Protein AF-A0A760BX55-F1 (afdb_monomer)

pLDDT: mean 74.65, std 8.36, range [59.28, 85.56]

Mean predicted aligned error: 6.95 Å

Nearest PDB structures (foldseek):
  4qf3-assembly3_B  TM=4.894E-01  e=2.440E+00  Homo sapiens
  5vab-assembly1_A  TM=5.458E-01  e=4.242E+00  Glycine max
  3zvz-assembly1_B  TM=5.233E-01  e=3.920E+00  Homo sapiens
  5t8r-assembly4_D  TM=5.161E-01  e=5.817E+00  Homo sapiens

Foldseek 3Di:
DAAAPQPRDDDDPQQFDPPDDNVHGHGPQRVPDDPPDDDDPDDPSSGD

Solvent-accessible surface area (backbone atoms only — not comparable to full-atom values): 3104 Å² total; per-residue (Å²): 112,44,63,17,79,78,79,73,47,78,38,54,61,47,34,33,62,87,89,59,52,87,92,61,38,40,32,40,59,58,66,71,37,61,94,93,57,81,81,75,79,92,51,85,84,38,55,107

Structure (mmCIF, N/CA/C/O backbone):
data_AF-A0A760BX55-F1
#
_entry.id   AF-A0A760BX55-F1
#
loop_
_atom_site.group_PDB
_atom_site.id
_atom_site.type_symbol
_atom_site.label_atom_id
_atom_site.label_alt_id
_atom_site.label_comp_id
_atom_site.label_asym_id
_atom_site.label_entity_id
_atom_site.label_seq_id
_atom_site.pdbx_PDB_ins_code
_atom_site.Cartn_x
_atom_site.Cartn_y
_atom_site.Cartn_z
_atom_site.occupancy
_atom_site.B_iso_or_equiv
_atom_site.auth_seq_id
_atom_site.auth_comp_id
_atom_site.auth_asym_id
_atom_site.auth_atom_id
_atom_site.pdbx_PDB_model_num
ATOM 1 N N . M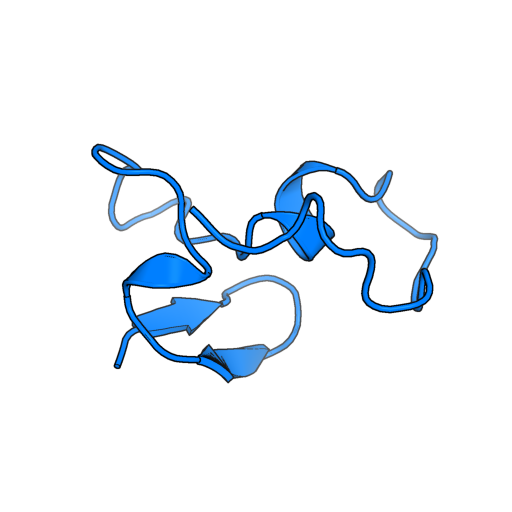ET A 1 1 ? -3.941 1.904 13.558 1.00 70.00 1 MET A N 1
ATOM 2 C CA . MET A 1 1 ? -3.218 0.718 13.045 1.00 70.00 1 MET A CA 1
ATOM 3 C C . MET A 1 1 ? -3.834 0.296 11.718 1.00 70.00 1 MET A C 1
ATOM 5 O O . MET A 1 1 ? -5.021 -0.000 11.676 1.00 70.00 1 MET A O 1
ATOM 9 N N . LYS A 1 2 ? -3.052 0.329 10.642 1.00 80.00 2 LYS A N 1
ATOM 10 C CA . LYS A 1 2 ? -3.420 -0.015 9.265 1.00 80.00 2 LYS A CA 1
ATOM 11 C C . LYS A 1 2 ? -2.484 -1.116 8.764 1.00 80.00 2 LYS A C 1
ATOM 13 O O . LYS A 1 2 ? -1.315 -1.162 9.151 1.00 80.00 2 LYS A O 1
ATOM 18 N N . HIS A 1 3 ? -2.995 -2.004 7.920 1.00 82.44 3 HIS A N 1
ATOM 19 C CA . HIS A 1 3 ? -2.218 -3.118 7.388 1.00 82.44 3 HIS A CA 1
ATOM 20 C C . HIS A 1 3 ? -1.711 -2.773 5.992 1.00 82.44 3 HIS A C 1
ATOM 22 O O . HIS A 1 3 ? -2.483 -2.413 5.106 1.00 82.44 3 HIS A O 1
ATOM 28 N N . CYS A 1 4 ? -0.403 -2.888 5.780 1.00 83.75 4 CYS A N 1
ATOM 29 C CA . CYS A 1 4 ? 0.162 -2.670 4.461 1.00 83.75 4 CYS A CA 1
ATOM 30 C C . CYS A 1 4 ? 0.000 -3.919 3.588 1.00 83.75 4 CYS A C 1
ATOM 32 O O . CYS A 1 4 ? 0.618 -4.946 3.858 1.00 83.75 4 CYS A O 1
ATOM 34 N N . TYR A 1 5 ? -0.728 -3.814 2.474 1.00 80.38 5 TYR A N 1
ATOM 35 C CA . TYR A 1 5 ? -0.909 -4.933 1.533 1.00 80.38 5 TYR A CA 1
ATOM 36 C C . TYR A 1 5 ? 0.374 -5.386 0.827 1.00 80.38 5 TYR A C 1
ATOM 38 O O . TYR A 1 5 ? 0.394 -6.450 0.219 1.00 80.38 5 TYR A O 1
ATOM 46 N N . ARG A 1 6 ? 1.442 -4.584 0.884 1.00 78.56 6 ARG A N 1
ATOM 47 C CA . ARG A 1 6 ? 2.698 -4.878 0.193 1.00 78.56 6 ARG A CA 1
ATOM 48 C C . ARG A 1 6 ? 3.728 -5.572 1.073 1.00 78.56 6 ARG A C 1
ATOM 50 O O . ARG A 1 6 ? 4.354 -6.522 0.626 1.00 78.56 6 ARG A O 1
ATOM 57 N N . CYS A 1 7 ? 3.923 -5.083 2.299 1.00 78.56 7 CYS A N 1
ATOM 58 C CA . CYS A 1 7 ? 4.882 -5.671 3.237 1.00 78.56 7 CYS A CA 1
ATOM 59 C C . CYS A 1 7 ? 4.235 -6.595 4.277 1.00 78.56 7 CYS A C 1
ATOM 61 O O . CYS A 1 7 ? 4.959 -7.269 4.997 1.00 78.56 7 CYS A O 1
ATOM 63 N N . GLY A 1 8 ? 2.901 -6.625 4.374 1.0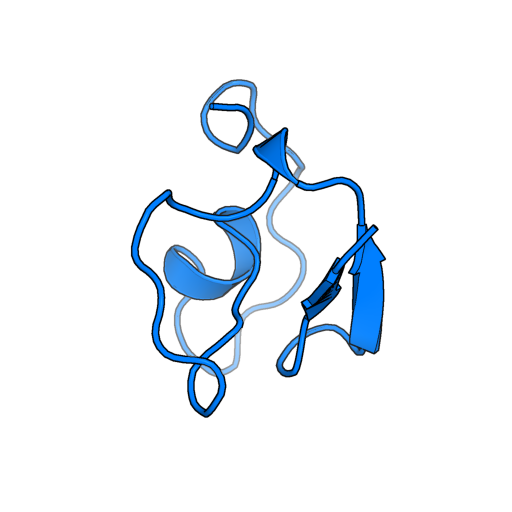0 81.31 8 GLY A N 1
ATOM 64 C CA . GLY A 1 8 ? 2.178 -7.463 5.334 1.00 81.31 8 GLY A CA 1
ATOM 65 C C . GLY A 1 8 ? 2.298 -7.005 6.791 1.00 81.31 8 GLY A C 1
ATOM 66 O O . GLY A 1 8 ? 1.851 -7.695 7.700 1.00 81.31 8 GLY A O 1
ATOM 67 N N . GLU A 1 9 ? 2.931 -5.858 7.043 1.00 83.81 9 GLU A N 1
ATOM 68 C CA . GLU A 1 9 ? 3.103 -5.352 8.400 1.00 83.81 9 GLU A CA 1
ATOM 69 C C . GLU A 1 9 ? 1.932 -4.453 8.804 1.00 83.81 9 GLU A C 1
ATOM 71 O O . GLU A 1 9 ? 1.544 -3.527 8.078 1.00 83.81 9 GLU A O 1
ATOM 76 N N . SER A 1 10 ? 1.430 -4.686 10.015 1.00 83.56 10 SER A N 1
ATOM 77 C CA . SER A 1 10 ? 0.545 -3.760 10.717 1.00 83.56 10 SER A CA 1
ATOM 78 C C . SER A 1 10 ? 1.363 -2.577 11.221 1.00 83.56 10 SER A C 1
ATOM 80 O O . SER A 1 10 ? 2.267 -2.727 12.041 1.00 83.56 10 SER A O 1
ATOM 82 N N . LYS A 1 11 ? 1.064 -1.388 10.708 1.00 84.06 11 LYS A N 1
ATOM 83 C CA . LYS A 1 11 ? 1.759 -0.139 11.026 1.00 84.06 11 LYS A CA 1
ATOM 84 C C . LYS A 1 11 ? 0.763 0.894 11.539 1.00 84.06 11 LYS A C 1
ATOM 86 O O . LYS A 1 11 ? -0.452 0.720 11.441 1.00 84.06 11 LYS A O 1
ATOM 91 N N . ASP A 1 12 ? 1.267 1.966 12.122 1.00 84.50 12 ASP A N 1
ATOM 92 C CA . ASP A 1 12 ? 0.408 3.045 12.591 1.00 84.50 12 ASP A CA 1
ATOM 93 C C . ASP A 1 12 ? -0.075 3.949 11.445 1.00 84.50 12 ASP A 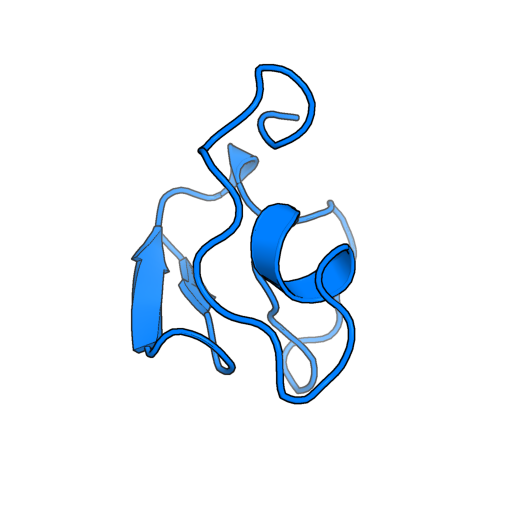C 1
ATOM 95 O O . ASP A 1 12 ? 0.468 3.888 10.342 1.00 84.50 12 ASP A O 1
ATOM 99 N N . ASP A 1 13 ? -1.097 4.772 11.695 1.00 81.38 13 ASP A N 1
ATOM 100 C CA . ASP A 1 13 ? -1.767 5.559 10.647 1.00 81.38 13 ASP A CA 1
ATOM 101 C C . ASP A 1 13 ? -0.816 6.542 9.951 1.00 81.38 13 ASP A C 1
ATOM 103 O O . ASP A 1 13 ? -0.832 6.652 8.729 1.00 81.38 13 ASP A O 1
ATOM 107 N N . TYR A 1 14 ? 0.093 7.144 10.724 1.00 82.62 14 TYR A N 1
ATOM 108 C CA . TYR A 1 14 ? 1.094 8.111 10.259 1.00 82.62 14 TYR A CA 1
ATOM 109 C C . TYR A 1 14 ? 2.121 7.533 9.267 1.00 82.62 14 TYR A C 1
ATOM 111 O O . TYR A 1 14 ? 2.871 8.272 8.636 1.00 82.62 14 TYR A O 1
ATOM 119 N N . ARG A 1 15 ? 2.188 6.202 9.113 1.00 80.81 15 ARG A N 1
ATOM 120 C CA . ARG A 1 15 ? 3.057 5.536 8.121 1.00 80.81 15 ARG A CA 1
ATOM 121 C C . ARG A 1 15 ? 2.373 5.327 6.770 1.00 80.81 15 ARG A C 1
ATOM 123 O O . ARG A 1 15 ? 2.961 4.717 5.872 1.00 80.81 15 ARG A O 1
ATOM 130 N N . PHE A 1 16 ? 1.131 5.776 6.630 1.00 82.44 16 PHE A N 1
ATOM 131 C CA . PHE A 1 16 ? 0.347 5.728 5.403 1.00 82.44 16 PHE A CA 1
ATOM 132 C C . PHE A 1 16 ? 0.026 7.153 4.971 1.00 82.44 16 PHE A C 1
ATOM 134 O O . PHE A 1 16 ? -0.162 8.034 5.806 1.00 82.44 16 PHE A O 1
ATOM 141 N N . ARG A 1 17 ? -0.083 7.391 3.660 1.00 79.56 17 ARG A N 1
ATOM 142 C CA . ARG A 1 17 ? -0.556 8.697 3.204 1.00 79.56 17 ARG A CA 1
ATOM 143 C C . ARG A 1 17 ? -2.018 8.919 3.617 1.00 79.56 17 ARG A C 1
ATOM 145 O O . ARG A 1 17 ? -2.834 7.997 3.475 1.00 79.56 17 ARG A O 1
ATOM 152 N N . PRO A 1 18 ? -2.377 10.137 4.061 1.00 75.88 18 PRO A N 1
ATOM 153 C CA . PRO A 1 18 ? -3.777 10.505 4.221 1.00 75.88 18 PRO A CA 1
ATOM 154 C C . PRO A 1 18 ? -4.481 10.416 2.854 1.00 75.88 18 PRO A C 1
ATOM 156 O O . PRO A 1 18 ? -3.904 10.785 1.834 1.00 75.88 18 PRO A O 1
ATOM 159 N N . ASN A 1 19 ? -5.716 9.903 2.828 1.00 77.25 19 ASN A N 1
ATOM 160 C CA . ASN A 1 19 ? -6.539 9.662 1.624 1.00 77.25 19 ASN A CA 1
ATOM 161 C C . ASN A 1 19 ? -6.123 8.507 0.685 1.00 77.25 19 ASN A C 1
ATOM 163 O O . ASN A 1 19 ? -6.558 8.467 -0.465 1.00 77.25 19 ASN A O 1
ATOM 167 N N . GLN A 1 20 ? -5.348 7.526 1.154 1.00 73.25 20 GLN A N 1
ATOM 168 C CA . GLN A 1 20 ? -5.134 6.281 0.399 1.00 73.25 20 GLN A CA 1
ATOM 169 C C . GLN A 1 20 ? -6.435 5.448 0.293 1.00 73.25 20 GLN A C 1
ATOM 171 O O . GLN A 1 20 ? -7.095 5.231 1.318 1.00 73.25 20 GLN A O 1
ATOM 176 N N . PRO A 1 21 ? -6.816 4.942 -0.901 1.00 79.94 21 PRO A N 1
ATOM 177 C CA . PRO A 1 21 ? -7.950 4.035 -1.040 1.00 79.94 21 PRO A CA 1
ATOM 178 C C . PRO A 1 21 ? -7.733 2.74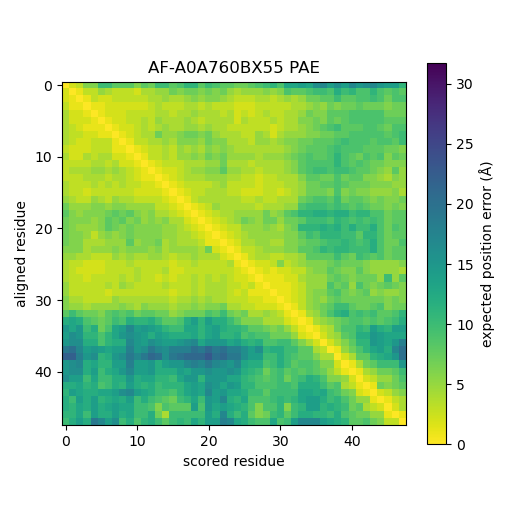0 -0.248 1.00 79.94 21 PRO A C 1
ATOM 180 O O . PRO A 1 21 ? -6.623 2.214 -0.186 1.00 79.94 21 PRO A O 1
ATOM 183 N N . TYR A 1 22 ? -8.808 2.157 0.290 1.00 76.44 22 TYR A N 1
ATOM 184 C CA . TYR A 1 22 ? -8.721 0.917 1.078 1.00 76.44 22 TYR A CA 1
ATOM 185 C C . TYR A 1 22 ? -8.136 -0.275 0.293 1.00 76.44 22 TYR A C 1
ATOM 187 O O . TYR A 1 22 ? -7.542 -1.167 0.893 1.00 76.44 22 TYR A O 1
ATOM 195 N N . TRP A 1 23 ? -8.281 -0.283 -1.038 1.00 78.19 23 TRP A N 1
ATOM 196 C CA . TRP A 1 23 ? -7.766 -1.318 -1.944 1.00 78.19 23 TRP A CA 1
ATOM 197 C C . TRP A 1 23 ? -6.287 -1.125 -2.325 1.00 78.19 23 TRP A C 1
ATOM 199 O O . TRP A 1 23 ? -5.676 -2.030 -2.886 1.00 78.19 23 TRP A O 1
ATOM 209 N N . HIS A 1 24 ? -5.700 0.030 -1.999 1.00 77.69 24 HIS A N 1
ATOM 210 C CA . HIS A 1 24 ? -4.295 0.371 -2.243 1.00 77.69 24 HIS A CA 1
ATOM 211 C C . HIS A 1 24 ? -3.621 0.831 -0.941 1.00 77.69 24 HIS A C 1
ATOM 213 O O . HIS A 1 24 ? -2.849 1.780 -0.907 1.00 77.69 24 HIS A O 1
ATOM 219 N N . GLN A 1 25 ? -3.923 0.187 0.188 1.00 82.56 25 GLN A N 1
ATOM 220 C CA . GLN A 1 25 ? -3.345 0.606 1.465 1.00 82.56 25 GLN A CA 1
ATOM 221 C C . GLN A 1 25 ? -1.874 0.168 1.565 1.00 82.56 25 GLN A C 1
ATOM 223 O O . GLN A 1 25 ? -1.549 -0.921 2.044 1.00 82.56 25 GLN A O 1
ATOM 228 N N . TRP A 1 26 ? -0.971 1.011 1.065 1.00 85.56 26 TRP A N 1
ATOM 229 C CA . TRP A 1 26 ? 0.474 0.805 1.106 1.00 85.56 26 TRP A CA 1
ATOM 230 C C . TRP A 1 26 ? 1.131 1.773 2.082 1.00 85.56 26 TRP A C 1
ATOM 232 O O . TRP A 1 26 ? 0.768 2.944 2.178 1.00 85.56 26 TRP A O 1
ATOM 242 N N . CYS A 1 27 ? 2.117 1.262 2.814 1.00 83.12 27 CYS A N 1
ATOM 243 C CA . CYS A 1 27 ? 2.970 2.088 3.652 1.00 83.12 27 CYS A CA 1
ATOM 244 C C . CYS A 1 27 ? 3.760 3.081 2.779 1.00 83.12 27 CYS A C 1
ATOM 246 O O . CYS A 1 27 ? 4.084 2.740 1.643 1.00 83.12 27 CYS A O 1
ATOM 248 N N . ILE A 1 28 ? 4.125 4.264 3.281 1.00 81.56 28 ILE A N 1
ATOM 249 C CA . ILE A 1 28 ? 4.871 5.280 2.502 1.00 81.56 28 ILE A CA 1
ATOM 250 C C . ILE A 1 28 ? 6.162 4.683 1.911 1.00 81.56 28 ILE A C 1
ATOM 252 O O . ILE A 1 28 ? 6.431 4.808 0.717 1.00 81.56 28 ILE A O 1
ATOM 256 N N . ARG A 1 29 ? 6.881 3.883 2.703 1.00 78.38 29 ARG A N 1
ATOM 257 C CA . ARG A 1 29 ? 8.059 3.117 2.263 1.00 78.38 29 ARG A CA 1
ATOM 258 C C . ARG A 1 29 ? 7.760 2.146 1.118 1.00 78.38 29 ARG A C 1
ATOM 260 O O . ARG A 1 29 ? 8.567 1.944 0.211 1.00 78.38 29 ARG A O 1
ATOM 267 N N . CYS A 1 30 ? 6.591 1.525 1.166 1.00 78.81 30 CYS A N 1
ATOM 268 C CA . CYS A 1 30 ? 6.117 0.544 0.204 1.00 78.81 30 CYS A CA 1
ATOM 269 C C . CYS A 1 30 ? 5.630 1.210 -1.083 1.00 78.81 30 CYS A C 1
ATOM 271 O O . CYS A 1 30 ? 5.801 0.631 -2.145 1.00 78.81 30 CYS A O 1
ATOM 273 N N . GLU A 1 31 ? 5.049 2.403 -0.988 1.00 79.75 31 GLU A N 1
ATOM 274 C CA . GLU A 1 31 ? 4.690 3.258 -2.119 1.00 79.75 31 GLU A CA 1
ATOM 275 C C . GLU A 1 31 ? 5.948 3.766 -2.838 1.00 79.75 31 GLU A C 1
ATOM 277 O O . GLU A 1 31 ? 6.013 3.741 -4.064 1.00 79.75 31 GLU A O 1
ATOM 282 N N . ARG A 1 32 ? 6.984 4.149 -2.078 1.00 74.56 32 ARG A N 1
ATOM 283 C CA . ARG A 1 32 ? 8.260 4.646 -2.612 1.00 74.56 32 ARG A CA 1
ATOM 284 C C . ARG A 1 32 ? 9.133 3.554 -3.233 1.00 74.56 32 ARG A C 1
ATOM 286 O O . ARG A 1 32 ? 9.904 3.828 -4.148 1.00 74.56 32 ARG A O 1
ATOM 293 N N . SER A 1 33 ? 9.051 2.323 -2.732 1.00 72.81 33 SER A N 1
ATOM 294 C CA . SER A 1 33 ? 9.882 1.228 -3.242 1.00 72.81 33 SER A CA 1
ATOM 295 C C . SER A 1 33 ? 9.406 0.791 -4.640 1.00 72.81 33 SER A C 1
ATOM 297 O O . SER A 1 33 ? 8.219 0.517 -4.818 1.00 72.81 33 SER A O 1
ATOM 299 N N . PRO A 1 34 ? 10.274 0.648 -5.653 1.00 66.94 34 PRO A N 1
ATOM 300 C CA . PRO A 1 34 ? 9.891 -0.010 -6.903 1.00 66.94 34 PRO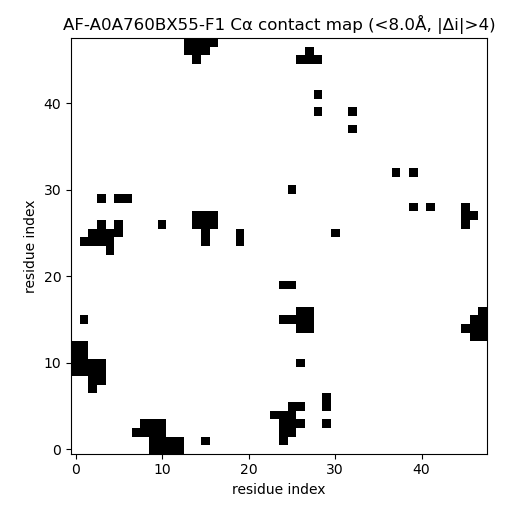 A CA 1
ATOM 301 C C . PRO A 1 34 ? 9.532 -1.489 -6.656 1.00 66.94 34 PRO A C 1
ATOM 303 O O . PRO A 1 34 ? 10.037 -2.120 -5.725 1.00 66.94 34 PRO A O 1
ATOM 306 N N . VAL A 1 35 ? 8.607 -2.044 -7.453 1.00 62.06 35 VAL A N 1
ATOM 307 C CA . VAL A 1 35 ? 8.209 -3.466 -7.359 1.00 62.06 35 VAL A CA 1
ATOM 308 C C . VAL A 1 35 ? 9.455 -4.339 -7.530 1.00 62.06 35 VAL A C 1
ATOM 310 O O . VAL A 1 35 ? 10.158 -4.205 -8.524 1.00 62.06 35 VAL A O 1
ATOM 313 N N . GLY A 1 36 ? 9.728 -5.220 -6.564 1.00 65.12 36 GLY A N 1
ATOM 314 C CA . GLY A 1 36 ? 10.867 -6.144 -6.612 1.00 65.12 36 GLY A CA 1
ATOM 315 C C . GLY A 1 36 ? 12.112 -5.702 -5.838 1.00 65.12 36 GLY A C 1
ATOM 316 O O . GLY A 1 36 ? 13.058 -6.476 -5.772 1.00 65.12 36 GLY A O 1
ATOM 317 N N . ASN A 1 37 ? 12.111 -4.520 -5.207 1.00 63.1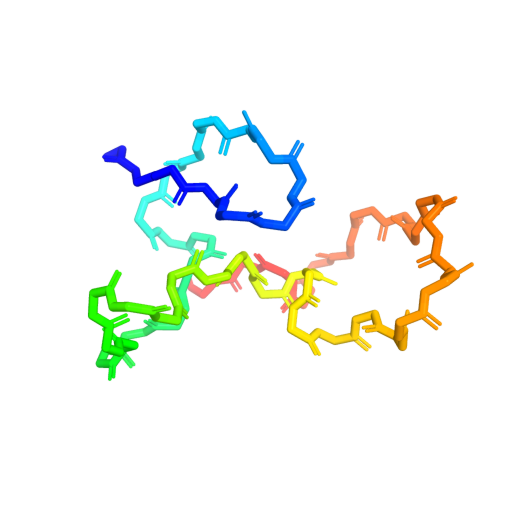9 37 ASN A N 1
ATOM 318 C CA . ASN A 1 37 ? 13.214 -4.081 -4.350 1.00 63.19 37 ASN A CA 1
ATOM 319 C C . ASN A 1 37 ? 12.726 -3.888 -2.901 1.00 63.19 37 ASN A C 1
ATOM 321 O O . ASN A 1 37 ? 12.039 -2.916 -2.588 1.00 63.19 37 ASN A O 1
ATOM 325 N N . PHE A 1 38 ? 13.053 -4.830 -2.012 1.00 61.34 38 PHE A N 1
ATOM 326 C CA . PHE A 1 38 ? 12.820 -4.736 -0.563 1.00 61.34 38 PHE A CA 1
ATOM 327 C C . PHE A 1 38 ? 14.042 -5.317 0.179 1.00 61.34 38 PHE A C 1
ATOM 329 O O . PHE A 1 38 ? 14.532 -6.355 -0.262 1.00 61.34 38 PHE A O 1
ATOM 336 N N . PRO A 1 39 ? 14.534 -4.720 1.289 1.00 59.28 39 PRO A N 1
ATOM 337 C CA . PRO A 1 39 ? 14.012 -3.568 2.019 1.00 59.28 39 PRO A CA 1
ATOM 338 C C . PRO A 1 39 ? 14.883 -2.311 1.836 1.00 59.28 39 PRO A C 1
ATOM 340 O O . PRO A 1 39 ? 16.067 -2.314 2.158 1.00 59.28 39 PRO A O 1
ATOM 343 N N . LEU A 1 40 ? 14.280 -1.194 1.419 1.00 59.38 40 LEU A N 1
ATOM 344 C CA . LEU A 1 40 ? 14.902 0.115 1.647 1.00 59.38 40 LEU A CA 1
ATOM 345 C C . LEU A 1 40 ? 14.957 0.393 3.163 1.00 59.38 40 LEU A C 1
ATOM 347 O O . LEU A 1 40 ? 14.004 0.017 3.863 1.00 59.38 40 LEU A O 1
ATOM 351 N N . PRO A 1 41 ? 16.037 1.010 3.678 1.00 65.38 41 PRO A N 1
ATOM 352 C CA . PRO A 1 41 ? 16.107 1.438 5.071 1.00 65.38 41 PRO A CA 1
ATOM 353 C C . PRO 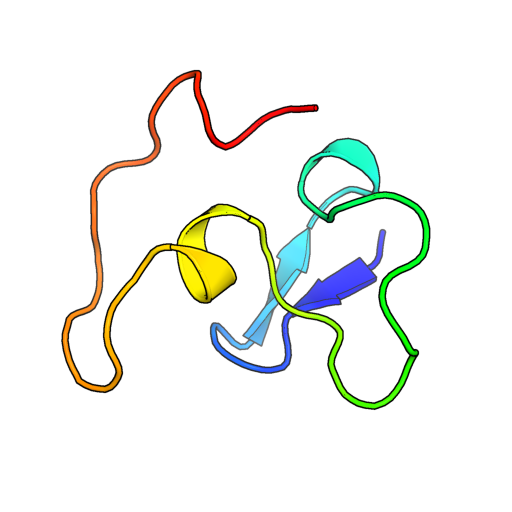A 1 41 ? 14.955 2.398 5.386 1.00 65.38 41 PRO A C 1
ATOM 355 O O . PRO A 1 41 ? 14.550 3.185 4.534 1.00 65.38 41 PRO A O 1
ATOM 358 N N . GLU A 1 42 ? 14.407 2.306 6.601 1.00 63.03 42 GLU A N 1
ATOM 359 C CA . GLU A 1 42 ? 13.399 3.259 7.076 1.00 63.03 42 GLU A CA 1
ATOM 360 C C . GLU A 1 42 ? 14.054 4.642 7.171 1.00 63.03 42 GLU A C 1
ATOM 362 O O . GLU A 1 42 ? 15.013 4.844 7.918 1.00 63.03 42 GLU A O 1
ATOM 367 N N . THR A 1 43 ? 13.578 5.578 6.358 1.00 70.06 43 THR A N 1
ATOM 368 C CA . THR A 1 43 ? 14.056 6.959 6.317 1.00 70.06 43 THR A CA 1
ATOM 369 C C . THR A 1 43 ? 13.072 7.867 7.045 1.00 70.06 43 THR A C 1
ATOM 371 O O . THR A 1 43 ? 11.888 7.560 7.166 1.00 70.06 43 THR A O 1
ATOM 374 N N . LYS A 1 44 ? 13.535 9.033 7.517 1.00 65.12 44 LYS A N 1
ATOM 375 C CA . LYS A 1 44 ? 12.658 10.046 8.145 1.00 65.12 44 LYS A CA 1
ATOM 376 C C . LYS A 1 44 ? 11.547 10.556 7.211 1.00 65.12 44 LYS A C 1
ATOM 378 O O . LYS A 1 44 ? 10.641 11.234 7.670 1.00 65.12 44 LYS A O 1
ATOM 383 N N . GLU A 1 45 ? 11.626 10.228 5.924 1.00 63.91 45 GLU A N 1
ATOM 384 C CA . GLU A 1 45 ? 10.643 10.551 4.888 1.00 63.91 45 GLU A CA 1
ATOM 385 C C . GLU A 1 45 ? 9.433 9.590 4.891 1.00 63.91 45 GLU A C 1
ATOM 387 O O . GLU A 1 45 ? 8.445 9.847 4.210 1.00 63.91 45 GLU A O 1
ATOM 392 N N . ASP A 1 46 ? 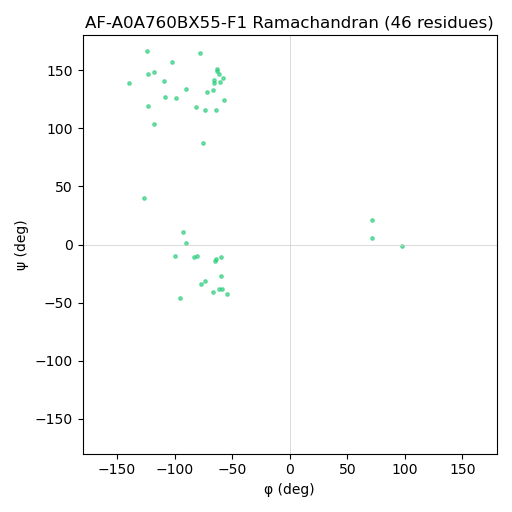9.494 8.487 5.649 1.00 60.16 46 ASP A N 1
ATOM 393 C CA . ASP A 1 46 ? 8.443 7.459 5.739 1.00 60.16 46 ASP A CA 1
ATOM 394 C C . ASP A 1 46 ? 7.442 7.702 6.889 1.00 60.16 46 ASP A C 1
ATOM 396 O O . ASP A 1 46 ? 6.645 6.821 7.232 1.00 60.16 46 ASP A O 1
ATOM 400 N N . VAL A 1 47 ? 7.505 8.886 7.504 1.00 61.84 47 VAL A N 1
ATOM 401 C CA . VAL A 1 47 ? 6.655 9.332 8.612 1.00 61.84 47 VAL A CA 1
ATOM 402 C C . VAL 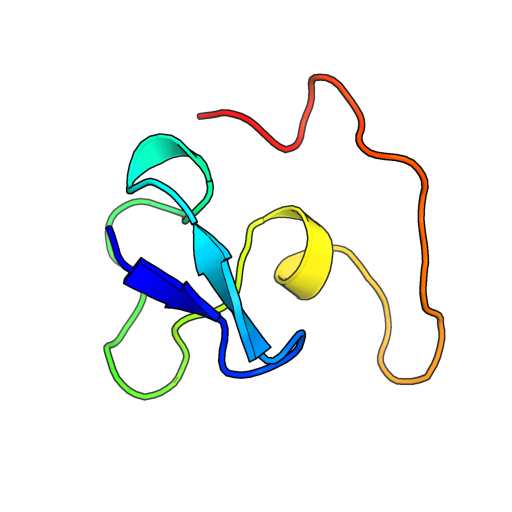A 1 47 ? 5.974 10.625 8.179 1.00 61.84 47 VAL A C 1
ATOM 404 O O . VAL A 1 47 ? 6.660 11.593 7.848 1.00 61.84 47 VAL A O 1
ATOM 407 N N . TRP A 1 48 ? 4.643 10.609 8.144 1.00 63.00 48 TRP A N 1
ATOM 408 C CA . TRP A 1 48 ? 3.821 11.796 7.918 1.00 63.00 48 TRP A CA 1
ATOM 409 C C . TRP A 1 48 ? 3.511 12.505 9.238 1.00 63.00 48 TRP A C 1
ATOM 411 O O . TRP A 1 48 ? 3.286 11.793 10.245 1.00 63.00 48 TRP A O 1
#

InterPro domains:
  IPR035346 Protein of unknown function NinD [PF17466] (1-48)

Radius of gyration: 9.87 Å; Cα contacts (8 Å, |Δi|>4): 58; chains: 1; bounding box: 25×19×20 Å

Organism: Salmonella enterica (NCBI:txid28901)

Secondary structure (DSSP, 8-state):
-EE-TTT--EE-GGGB-TT--GGG--BHHHHHSPTT-------GGG--

Sequence (48 aa):
MKHCYRCGESKDDYRFRPNQPYWHQWCIRCERSPVGNFPLPETKEDVW